Protein AF-A0A6P0SXK6-F1 (afdb_monomer_lite)

Sequence (41 aa):
YSNGDSYDGEFSNGEKQGQGSYIFADGTRVEGTWKDGELQQ

Structure (mmCIF, N/CA/C/O backbone):
data_AF-A0A6P0SXK6-F1
#
_entry.id   AF-A0A6P0SXK6-F1
#
loop_
_atom_site.group_PDB
_atom_site.id
_atom_site.type_symbol
_atom_site.label_atom_id
_atom_site.label_alt_id
_atom_site.label_comp_id
_atom_site.label_asym_id
_atom_site.label_entity_id
_atom_site.label_seq_id
_atom_site.pdbx_PDB_ins_code
_atom_site.Cartn_x
_atom_site.Cartn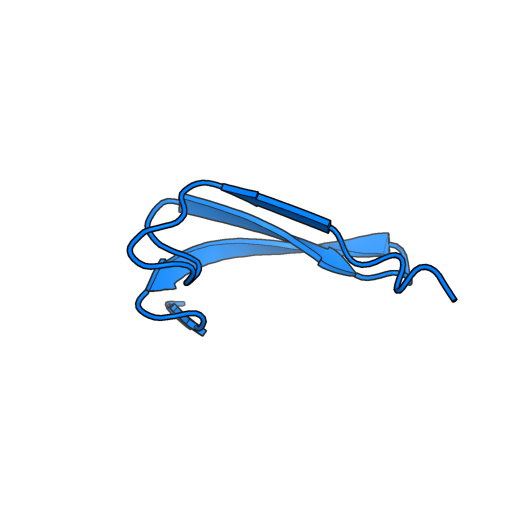_y
_atom_site.Cartn_z
_atom_site.occupancy
_atom_site.B_iso_or_equiv
_atom_site.auth_seq_id
_atom_site.auth_comp_id
_atom_site.auth_asym_id
_atom_site.auth_atom_id
_atom_site.pdbx_PDB_model_num
ATOM 1 N N . TYR A 1 1 ? 1.905 -19.481 -7.953 1.00 44.94 1 TYR A N 1
ATOM 2 C CA . TYR A 1 1 ? 1.418 -18.203 -8.493 1.00 44.94 1 TYR A CA 1
ATOM 3 C C . TYR A 1 1 ? 1.502 -17.188 -7.378 1.00 44.94 1 TYR A C 1
ATOM 5 O O . TYR A 1 1 ? 0.578 -17.074 -6.587 1.00 44.94 1 TYR A O 1
ATOM 13 N N . SER A 1 2 ? 2.664 -16.559 -7.235 1.00 54.28 2 SER A N 1
ATOM 14 C CA . SER A 1 2 ? 2.810 -15.424 -6.334 1.00 54.28 2 SER A CA 1
ATOM 15 C C . SER A 1 2 ? 2.288 -14.235 -7.121 1.00 54.28 2 SER A C 1
ATOM 17 O O . SER A 1 2 ? 2.940 -13.823 -8.077 1.00 54.28 2 SER A O 1
ATOM 19 N N . ASN A 1 3 ? 1.080 -13.766 -6.809 1.00 68.06 3 ASN A N 1
ATOM 20 C CA . ASN A 1 3 ? 0.651 -12.450 -7.267 1.00 68.06 3 ASN A CA 1
ATOM 21 C C . ASN A 1 3 ? 1.720 -11.504 -6.720 1.00 68.06 3 ASN A C 1
ATOM 23 O O . ASN A 1 3 ? 1.868 -11.404 -5.507 1.00 68.06 3 ASN A O 1
ATOM 27 N N . GLY A 1 4 ? 2.568 -10.954 -7.588 1.00 85.25 4 GLY A N 1
ATOM 28 C CA . GLY A 1 4 ? 3.729 -10.146 -7.197 1.00 85.25 4 GLY A CA 1
ATOM 29 C C . GLY A 1 4 ? 3.347 -8.811 -6.561 1.00 85.25 4 GLY A C 1
ATOM 30 O O . GLY A 1 4 ? 4.203 -7.946 -6.411 1.00 85.25 4 GLY A O 1
ATOM 31 N N . ASP A 1 5 ? 2.072 -8.646 -6.226 1.00 90.19 5 ASP A N 1
ATOM 32 C CA . ASP A 1 5 ? 1.549 -7.473 -5.579 1.00 90.1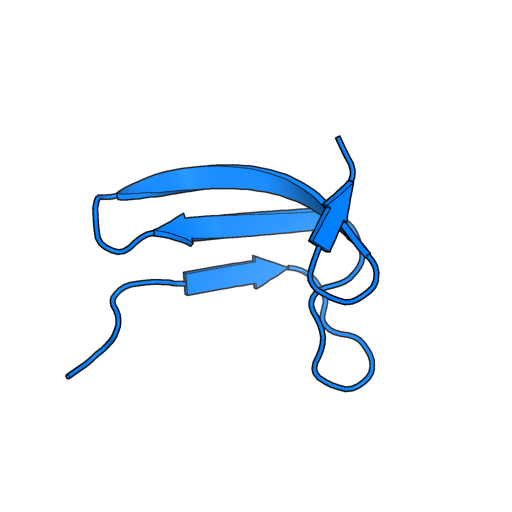9 5 ASP A CA 1
ATOM 33 C C . ASP A 1 5 ? 1.915 -7.509 -4.093 1.00 90.19 5 ASP A C 1
ATOM 35 O O . ASP A 1 5 ? 1.721 -8.512 -3.401 1.00 90.19 5 ASP A O 1
ATOM 39 N N . SER A 1 6 ? 2.432 -6.398 -3.591 1.00 90.94 6 SER A N 1
ATOM 40 C CA . SER A 1 6 ? 2.799 -6.219 -2.195 1.00 90.94 6 SER A CA 1
ATOM 41 C C . SER A 1 6 ? 2.167 -4.945 -1.677 1.00 90.94 6 SER A C 1
ATOM 43 O O . SER A 1 6 ? 2.185 -3.916 -2.342 1.00 90.94 6 SER A O 1
ATOM 45 N N . TYR A 1 7 ? 1.639 -4.990 -0.464 1.00 91.25 7 TYR A N 1
ATOM 46 C CA . TYR A 1 7 ? 1.185 -3.798 0.231 1.00 91.25 7 TYR A CA 1
ATOM 47 C C . TYR A 1 7 ? 2.046 -3.573 1.463 1.00 91.25 7 TYR A C 1
ATOM 49 O O . TYR A 1 7 ? 2.234 -4.489 2.261 1.00 91.25 7 TYR A O 1
ATOM 57 N N . ASP A 1 8 ? 2.541 -2.352 1.603 1.00 93.88 8 ASP A N 1
ATOM 58 C CA . ASP A 1 8 ? 3.278 -1.870 2.760 1.00 93.88 8 ASP A CA 1
ATOM 59 C C . ASP A 1 8 ? 2.458 -0.760 3.419 1.00 93.88 8 ASP A C 1
ATOM 61 O O . ASP A 1 8 ? 2.266 0.307 2.838 1.00 93.88 8 ASP A O 1
ATOM 65 N N . GLY A 1 9 ? 1.894 -1.030 4.591 1.00 92.62 9 GLY A N 1
ATOM 66 C CA . GLY A 1 9 ? 1.036 -0.081 5.290 1.00 92.62 9 GLY A CA 1
ATOM 67 C C . GLY A 1 9 ? 0.254 -0.734 6.417 1.00 92.62 9 GLY A C 1
ATOM 68 O O . GLY A 1 9 ? 0.437 -1.915 6.730 1.00 92.62 9 GLY A O 1
ATOM 69 N N . GLU A 1 10 ? -0.637 0.040 7.027 1.00 92.81 10 GLU A N 1
ATOM 70 C CA . GLU A 1 10 ? -1.448 -0.459 8.132 1.00 92.81 10 GLU A CA 1
ATOM 71 C C . GLU A 1 10 ? -2.602 -1.328 7.620 1.00 92.81 10 GLU A C 1
ATOM 73 O O . GLU A 1 10 ? -3.168 -1.115 6.542 1.00 92.81 10 GLU A O 1
ATOM 78 N N . PHE A 1 11 ? -2.949 -2.333 8.420 1.00 92.31 11 PHE A N 1
ATOM 79 C CA . PHE A 1 11 ? -4.138 -3.145 8.224 1.00 92.31 11 PHE A CA 1
ATOM 80 C C . PHE A 1 11 ? -5.014 -3.055 9.465 1.00 92.31 11 PHE A C 1
ATOM 82 O O . PHE A 1 11 ? -4.528 -3.197 10.587 1.00 92.31 11 PHE A O 1
ATOM 89 N N . SER A 1 12 ? -6.316 -2.888 9.262 1.00 91.88 12 SER A N 1
ATOM 90 C CA . SER A 1 12 ? -7.322 -2.982 10.317 1.00 91.88 12 SER A CA 1
ATOM 91 C C . SER A 1 12 ? -8.398 -3.959 9.875 1.00 91.88 12 SER A C 1
ATOM 93 O O . SER A 1 12 ? -8.859 -3.897 8.741 1.00 91.88 12 SER A O 1
ATOM 95 N N . ASN A 1 13 ? -8.770 -4.901 10.743 1.00 92.94 13 ASN A N 1
ATOM 96 C CA . ASN A 1 13 ? -9.738 -5.964 10.435 1.00 92.94 13 ASN A CA 1
ATOM 97 C C . ASN A 1 13 ? -9.434 -6.783 9.159 1.00 92.94 13 ASN A C 1
ATOM 99 O O . ASN A 1 13 ? -10.336 -7.355 8.557 1.00 92.94 13 ASN A O 1
ATOM 103 N N . GLY A 1 14 ? -8.161 -6.881 8.763 1.00 92.00 14 GLY A N 1
ATOM 104 C CA . GLY A 1 14 ? -7.752 -7.588 7.544 1.00 92.00 14 GLY A CA 1
ATOM 105 C C . GLY A 1 14 ? -7.855 -6.754 6.264 1.00 92.00 14 GLY A C 1
ATOM 106 O O . GLY A 1 14 ? -7.535 -7.258 5.191 1.00 92.00 14 GLY A O 1
ATOM 107 N N . GLU A 1 15 ? -8.234 -5.481 6.369 1.00 93.69 15 GLU A N 1
ATOM 108 C CA . GLU A 1 15 ? -8.314 -4.542 5.253 1.00 93.69 15 GLU A CA 1
ATOM 109 C C . GLU A 1 15 ? -7.232 -3.469 5.359 1.00 93.69 15 GLU A C 1
ATOM 111 O O . GLU A 1 15 ? -6.783 -3.118 6.450 1.00 93.69 15 GLU A O 1
ATOM 116 N N . LYS A 1 16 ? -6.801 -2.945 4.209 1.00 94.00 16 LYS A N 1
ATOM 117 C CA . LYS A 1 16 ? -5.804 -1.871 4.127 1.00 94.00 16 LYS A CA 1
ATOM 118 C C . LYS A 1 16 ? -6.383 -0.586 4.726 1.00 94.00 16 LYS A C 1
ATOM 120 O O . LYS A 1 16 ? -7.483 -0.177 4.349 1.00 94.00 16 LYS A O 1
ATOM 125 N N . GLN A 1 17 ? -5.646 0.032 5.640 1.00 96.06 17 GLN A N 1
ATOM 126 C CA . GLN A 1 17 ? -6.038 1.230 6.382 1.00 96.06 17 GLN A CA 1
ATOM 127 C C . GLN A 1 17 ? -4.845 2.175 6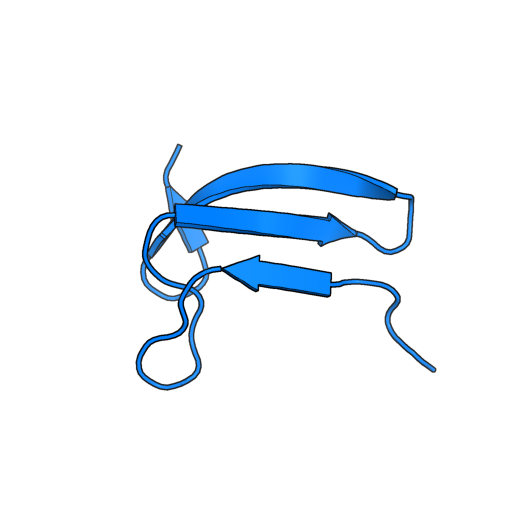.565 1.00 96.06 17 GLN A C 1
ATOM 129 O O . GLN A 1 17 ? -3.694 1.768 6.426 1.00 96.06 17 GLN A O 1
ATOM 134 N N . GLY A 1 18 ? -5.126 3.438 6.884 1.00 94.62 18 GLY A N 1
ATOM 135 C CA . GLY A 1 18 ? -4.094 4.435 7.168 1.00 94.62 18 GLY A CA 1
ATOM 136 C C . GLY A 1 18 ? -3.200 4.749 5.966 1.00 94.62 18 GLY A C 1
ATOM 137 O O . GLY A 1 18 ? -3.593 4.587 4.817 1.00 94.62 18 GLY A O 1
ATOM 138 N N . GLN A 1 19 ? -1.991 5.252 6.204 1.00 95.06 19 GLN A N 1
ATOM 139 C CA . GLN A 1 19 ? -1.044 5.508 5.114 1.00 95.06 19 GLN A CA 1
ATOM 140 C C . GLN A 1 19 ? -0.409 4.199 4.634 1.00 95.06 19 GLN A C 1
ATOM 142 O O . GLN A 1 19 ? 0.040 3.386 5.442 1.00 95.06 19 GLN A O 1
ATOM 147 N N . GLY A 1 20 ? -0.348 4.009 3.315 1.00 94.81 20 GLY A N 1
ATOM 148 C CA . GLY A 1 20 ? 0.221 2.799 2.735 1.00 94.81 20 GLY A CA 1
ATOM 149 C C . GLY A 1 20 ? 0.614 2.926 1.267 1.00 94.81 20 GLY A C 1
ATOM 150 O O . GLY A 1 20 ? 0.137 3.789 0.525 1.00 94.81 20 GLY A O 1
ATOM 151 N N . SER A 1 21 ? 1.496 2.024 0.853 1.00 94.44 21 SER A N 1
ATOM 152 C CA . SER A 1 21 ? 2.012 1.860 -0.501 1.00 94.44 21 SER A CA 1
ATOM 153 C C . SER A 1 21 ? 1.603 0.496 -1.047 1.00 94.44 21 SER A C 1
ATOM 155 O O . SER A 1 21 ? 1.946 -0.533 -0.473 1.00 94.44 21 SER A O 1
ATOM 157 N N . TYR A 1 22 ? 0.919 0.465 -2.184 1.00 93.06 22 TYR A N 1
ATOM 158 C CA . TYR A 1 22 ? 0.641 -0.762 -2.925 1.00 93.06 22 TYR A CA 1
ATOM 159 C C . TYR A 1 22 ? 1.569 -0.847 -4.135 1.00 93.06 22 TYR A C 1
ATOM 161 O O . TYR A 1 22 ? 1.616 0.069 -4.951 1.00 93.06 22 TYR A O 1
ATOM 169 N N . ILE A 1 23 ? 2.324 -1.932 -4.228 1.00 93.06 23 ILE A N 1
ATOM 170 C CA . ILE A 1 23 ? 3.230 -2.263 -5.322 1.00 93.06 23 ILE A CA 1
ATOM 171 C C . ILE A 1 23 ? 2.554 -3.372 -6.111 1.00 93.06 23 ILE A C 1
ATOM 173 O O . ILE A 1 23 ? 2.274 -4.426 -5.556 1.00 93.06 23 ILE A O 1
ATOM 177 N N . PHE A 1 24 ? 2.278 -3.132 -7.382 1.00 90.50 24 PHE A N 1
ATOM 178 C CA . PHE A 1 24 ? 1.754 -4.133 -8.299 1.00 90.50 24 PHE A CA 1
ATOM 179 C C . PHE A 1 24 ? 2.885 -5.021 -8.826 1.00 90.50 24 PHE A C 1
ATOM 181 O O . PHE A 1 24 ? 4.052 -4.625 -8.856 1.00 90.50 24 PHE A O 1
ATOM 188 N N . ALA A 1 25 ? 2.540 -6.215 -9.302 1.00 90.38 25 ALA A N 1
ATOM 189 C CA . ALA A 1 25 ? 3.488 -7.163 -9.884 1.00 90.38 25 ALA A CA 1
ATOM 190 C C . ALA A 1 25 ? 4.243 -6.619 -11.115 1.00 90.38 25 ALA A C 1
ATOM 192 O O . ALA A 1 25 ? 5.304 -7.136 -11.462 1.00 90.38 25 ALA A O 1
ATOM 193 N N . ASP A 1 26 ? 3.711 -5.587 -11.777 1.00 90.25 26 ASP A N 1
ATOM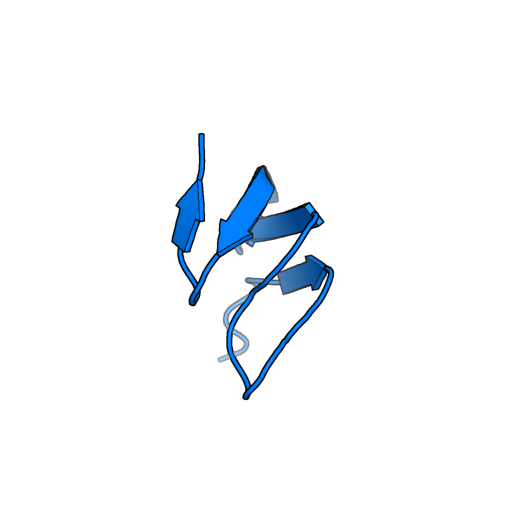 194 C CA . ASP A 1 26 ? 4.362 -4.873 -12.882 1.00 90.25 26 ASP A CA 1
ATOM 195 C C . ASP A 1 26 ? 5.390 -3.820 -12.412 1.00 90.25 26 ASP A C 1
ATOM 197 O O . ASP A 1 26 ? 6.072 -3.209 -13.235 1.00 90.25 26 ASP A O 1
ATOM 201 N N . GLY A 1 27 ? 5.527 -3.625 -11.096 1.00 88.94 27 GLY A N 1
ATOM 202 C CA . GLY A 1 27 ? 6.392 -2.627 -10.470 1.00 88.94 27 GLY A CA 1
ATOM 203 C C . GLY A 1 27 ? 5.740 -1.257 -10.272 1.00 88.94 27 GLY A C 1
ATOM 204 O O . GLY A 1 27 ? 6.375 -0.363 -9.709 1.00 88.94 27 GLY A O 1
ATOM 205 N N . THR A 1 28 ? 4.486 -1.072 -10.693 1.00 92.00 28 THR A N 1
ATOM 206 C CA . THR A 1 28 ? 3.726 0.155 -10.445 1.00 92.00 28 THR A CA 1
ATOM 207 C C . THR A 1 28 ? 3.518 0.332 -8.946 1.00 92.00 28 THR A C 1
ATOM 209 O O . THR A 1 28 ? 3.090 -0.590 -8.256 1.00 92.00 28 THR A O 1
ATOM 212 N N . ARG A 1 29 ? 3.807 1.526 -8.422 1.00 92.19 29 ARG A N 1
ATOM 213 C CA . ARG A 1 29 ? 3.627 1.860 -7.005 1.00 92.19 29 ARG A CA 1
ATOM 214 C C . ARG A 1 29 ? 2.560 2.931 -6.852 1.00 92.19 29 ARG A C 1
ATOM 216 O O . ARG A 1 29 ? 2.603 3.952 -7.532 1.00 92.19 29 ARG A O 1
ATOM 223 N N . VAL A 1 30 ? 1.630 2.699 -5.935 1.00 92.94 30 VAL A N 1
ATOM 224 C CA . VAL A 1 30 ? 0.558 3.628 -5.589 1.00 92.94 30 VAL A CA 1
ATOM 225 C C . VAL A 1 30 ? 0.623 3.919 -4.102 1.00 92.94 30 VAL A C 1
ATOM 227 O O . VAL A 1 30 ? 0.547 3.012 -3.279 1.00 92.94 30 VAL A O 1
ATOM 230 N N . GLU A 1 31 ? 0.779 5.193 -3.768 1.00 94.94 31 GLU A N 1
ATOM 231 C CA . GLU A 1 31 ? 0.903 5.684 -2.400 1.00 94.94 31 GLU A CA 1
ATOM 232 C C . GLU A 1 31 ? -0.309 6.540 -2.057 1.00 94.94 31 GLU A C 1
ATOM 234 O O . GLU A 1 31 ? -0.770 7.334 -2.877 1.00 94.94 31 GLU A O 1
ATOM 239 N N . GLY A 1 32 ? -0.809 6.404 -0.834 1.00 94.69 32 GLY A N 1
ATOM 240 C CA . GLY A 1 32 ? -1.839 7.292 -0.318 1.00 94.69 32 GLY A CA 1
ATOM 241 C C . GLY A 1 32 ? -2.469 6.764 0.958 1.00 94.69 32 GLY A C 1
ATOM 242 O O . GLY A 1 32 ? -1.910 5.902 1.640 1.00 94.69 32 GLY A O 1
ATOM 243 N N . THR A 1 33 ? -3.629 7.320 1.291 1.00 95.19 33 THR A N 1
ATOM 244 C CA . THR A 1 33 ? -4.386 6.889 2.465 1.00 95.19 33 THR A CA 1
ATOM 245 C C . THR A 1 33 ? -5.339 5.785 2.044 1.00 95.19 33 THR A C 1
ATOM 247 O O . THR A 1 33 ? -6.154 5.973 1.154 1.00 95.19 33 THR A O 1
ATOM 250 N N . TRP A 1 34 ? -5.247 4.631 2.677 1.00 94.50 34 TRP A N 1
ATOM 251 C CA . TRP A 1 34 ? -6.144 3.508 2.499 1.00 94.50 34 TRP A CA 1
ATOM 252 C C . TRP A 1 34 ? -7.229 3.563 3.563 1.00 94.50 34 TRP A C 1
ATOM 254 O O . TRP A 1 34 ? -6.975 3.885 4.724 1.00 94.50 34 TRP A O 1
ATOM 264 N N . LYS A 1 35 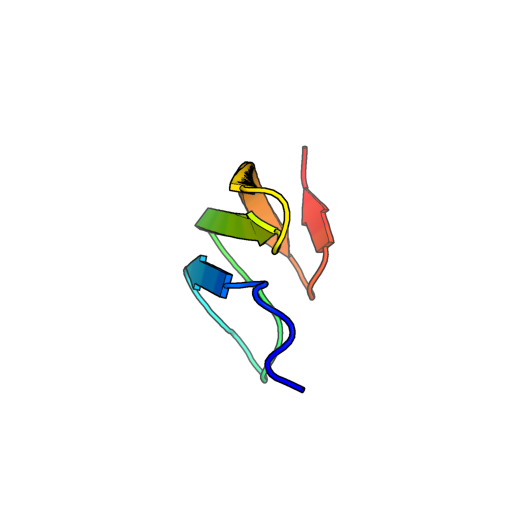? -8.456 3.264 3.166 1.00 94.19 35 LYS A N 1
ATOM 265 C CA . LYS A 1 35 ? -9.588 3.136 4.071 1.00 94.19 35 LYS A CA 1
ATOM 266 C C . LYS A 1 35 ? -10.467 2.009 3.564 1.00 94.19 35 LYS A C 1
ATOM 268 O O . LYS A 1 35 ? -10.860 2.030 2.404 1.00 94.19 35 LYS A O 1
ATOM 273 N N . ASP A 1 36 ? -10.729 1.039 4.432 1.00 93.50 36 ASP A N 1
ATOM 274 C CA . ASP A 1 36 ? -11.589 -0.116 4.148 1.00 93.50 36 ASP A CA 1
ATOM 275 C C . ASP A 1 36 ? -11.161 -0.854 2.858 1.00 93.50 36 ASP A C 1
ATOM 277 O O . ASP A 1 36 ? -11.968 -1.247 2.024 1.00 93.50 36 ASP A O 1
ATOM 281 N N . GLY A 1 37 ? -9.841 -0.983 2.650 1.00 91.56 37 GLY A N 1
ATOM 282 C CA . GLY A 1 37 ? -9.269 -1.655 1.478 1.00 91.56 37 GLY A CA 1
ATOM 283 C C . GLY A 1 37 ? -9.119 -0.786 0.224 1.00 91.56 37 GLY A C 1
ATOM 284 O O . GLY A 1 37 ? -8.439 -1.214 -0.716 1.00 91.56 37 GLY A O 1
ATOM 285 N N . GLU A 1 38 ? -9.664 0.430 0.222 1.00 92.25 38 GLU A N 1
ATOM 286 C CA . GLU A 1 38 ? -9.687 1.340 -0.925 1.00 92.25 38 GLU A CA 1
ATOM 287 C C . GLU A 1 38 ? -8.740 2.528 -0.743 1.00 92.25 38 GLU A C 1
ATOM 289 O O . GLU A 1 38 ? -8.627 3.101 0.342 1.00 92.25 38 GLU A O 1
ATOM 294 N N . LEU A 1 39 ? -8.071 2.931 -1.824 1.00 93.12 39 LEU A N 1
ATOM 295 C CA . LEU A 1 39 ? -7.243 4.131 -1.833 1.00 93.12 39 LEU A CA 1
ATOM 296 C C . LEU A 1 39 ? -8.137 5.378 -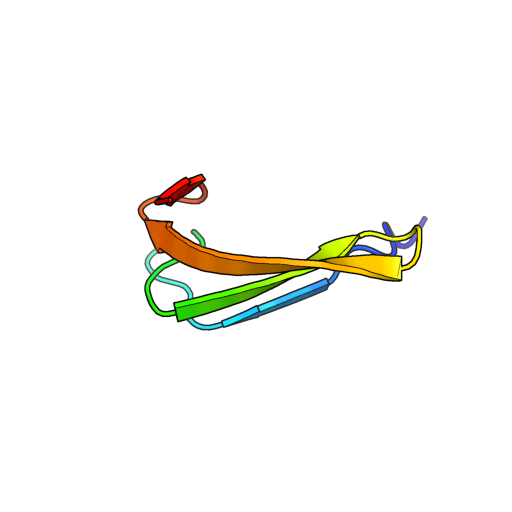1.860 1.00 93.12 39 LEU A C 1
ATOM 298 O O . LEU A 1 39 ? -8.847 5.623 -2.833 1.00 93.12 39 LEU A O 1
ATOM 302 N N . GLN A 1 40 ? -8.052 6.177 -0.806 1.00 90.19 40 GLN A N 1
ATOM 303 C CA . GLN A 1 40 ? -8.632 7.508 -0.700 1.00 90.19 40 GLN A CA 1
ATOM 304 C C . GLN A 1 40 ? -7.618 8.507 -1.270 1.00 90.19 40 GLN A C 1
ATOM 306 O O . GLN A 1 40 ? -6.532 8.689 -0.707 1.00 90.19 40 GLN A O 1
ATOM 311 N N . GLN A 1 41 ? -7.954 9.102 -2.413 1.00 70.94 41 GLN A N 1
ATOM 312 C CA . GLN A 1 41 ? -7.162 10.142 -3.073 1.00 70.94 41 GLN A CA 1
ATOM 313 C C . GLN A 1 41 ? -7.748 11.526 -2.786 1.00 70.94 41 GLN A C 1
ATOM 315 O O . GLN A 1 41 ? -8.996 11.632 -2.742 1.00 70.94 41 GLN A O 1
#

pLDDT: mean 89.38, std 10.53, range [44.94, 96.06]

Foldseek 3Di:
DPQLKDKDADDDPNAGAAWIWIQGNVRDIDTAGDDRNDHDD

Secondary structure (DSSP, 8-state):
-----EEEEEEETTEEEEEEEEE-TTS-EEEEEEETTEEE-

Radius of gyration: 10.06 Å; chains: 1; bounding box: 18×28×23 Å